Protein AF-A0A1Y2MS00-F1 (afdb_monomer)

Secondary structure (DSSP, 8-state):
--PPP----HHHHHHHHHHS-HHHHHHHHHHHHHHHHHHHHHHHHHHHH-----SSSSHHHHHHHHHHHHHHHHHHHHHHHHHHHHHHHHHHHHHHHHHHHHHHHHHHHHHHT---S-----------------

Mean predicted aligned error: 16.16 Å

Sequence (134 aa):
MSSPAHLPRGSASDGLLLQIDVSNVLQVRDVLVAQLGSMQLALGRAERQLNLGPCGRDPVSLQAAASFRTKIEEIKAVHWAHVAELREATDRLAEAARHYGFTEEQLKGSFSSSPSSTRSEHASPDTPGAGGTP

Nearest PDB structures (foldseek):
  6zvr-assembly1_F  TM=3.195E-01  e=1.310E+00  Nostoc punctiforme
  8akz-assembly1_0  TM=4.969E-01  e=5.187E+00  Synechocystis sp. PCC 6803
  6zvr-assembly1_B  TM=3.025E-01  e=1.595E+00  Nostoc punctiforme
  7o40-assembly1_F  TM=4.608E-01  e=6.742E+00  Synechocystis sp. PCC 6803 substr. Kazusa
  6zw5-assembly1_B  TM=3.159E-01  e=6.742E+00  Nostoc punctiforme

Solvent-accessible surface area (backbone atoms only — not comparable to full-atom values): 8278 Å² total; per-residue (Å²): 140,82,84,80,79,83,73,81,78,63,66,66,58,51,52,53,56,61,67,65,33,59,66,55,50,51,51,53,33,52,53,50,51,54,49,46,54,52,50,53,53,50,50,58,49,46,66,73,67,66,78,76,68,50,91,45,90,49,74,63,32,48,52,48,36,53,55,50,49,54,53,50,52,52,54,49,50,54,55,52,50,51,50,52,53,53,50,52,53,38,52,51,42,54,51,50,42,51,54,52,50,56,50,50,53,53,50,55,54,57,60,70,72,66,83,86,88,80,87,84,84,84,88,84,88,91,84,89,88,88,88,79,87,135

Structure (mmCIF, N/CA/C/O backbone):
data_AF-A0A1Y2MS00-F1
#
_entry.id   AF-A0A1Y2MS00-F1
#
loop_
_atom_site.group_PDB
_atom_site.id
_atom_site.type_symbol
_atom_site.label_atom_id
_atom_site.label_alt_id
_atom_site.label_comp_id
_atom_site.label_asym_id
_atom_site.label_entity_id
_atom_site.label_seq_id
_atom_site.pdbx_PDB_ins_code
_atom_site.Cartn_x
_atom_site.Cartn_y
_atom_site.Cartn_z
_atom_site.occupancy
_atom_site.B_iso_or_equiv
_atom_site.auth_seq_id
_atom_site.auth_comp_id
_atom_site.auth_asym_id
_atom_site.auth_atom_id
_atom_site.pdbx_PDB_model_num
ATOM 1 N N . MET A 1 1 ? 15.369 7.209 62.072 1.00 42.78 1 MET A N 1
ATOM 2 C CA . MET A 1 1 ? 15.504 7.261 60.602 1.00 42.78 1 MET A CA 1
ATOM 3 C C . MET A 1 1 ? 14.576 6.204 60.034 1.00 42.78 1 MET A C 1
ATOM 5 O O . MET A 1 1 ? 14.906 5.032 60.131 1.00 42.78 1 MET A O 1
ATOM 9 N N . SER A 1 2 ? 13.406 6.597 59.531 1.00 38.88 2 SER A N 1
ATOM 10 C CA . SER A 1 2 ? 12.445 5.665 58.928 1.00 38.88 2 SER A CA 1
ATOM 11 C C . SER A 1 2 ? 11.939 6.284 57.630 1.00 38.88 2 SER A C 1
ATOM 13 O O . SER A 1 2 ? 11.140 7.215 57.662 1.00 38.88 2 SER A O 1
ATOM 15 N N . SER A 1 3 ? 12.466 5.812 56.499 1.00 42.06 3 SER A N 1
ATOM 16 C CA . SER A 1 3 ? 11.937 6.133 55.171 1.00 42.06 3 SER A CA 1
ATOM 17 C C . SER A 1 3 ? 10.633 5.363 54.955 1.00 42.06 3 SER A C 1
ATOM 19 O O . SER A 1 3 ? 10.656 4.136 55.069 1.00 42.06 3 SER A O 1
ATOM 21 N N . PRO A 1 4 ? 9.508 6.017 54.625 1.00 47.66 4 PRO A N 1
ATOM 22 C CA . PRO A 1 4 ? 8.331 5.300 54.168 1.00 47.66 4 PRO A CA 1
ATOM 23 C C . PRO A 1 4 ? 8.574 4.763 52.753 1.00 47.66 4 PRO A C 1
ATOM 25 O O . PRO A 1 4 ? 9.002 5.484 51.849 1.00 47.66 4 PRO A O 1
ATOM 28 N N . ALA A 1 5 ? 8.319 3.466 52.594 1.00 44.47 5 ALA A N 1
ATOM 29 C CA . ALA A 1 5 ? 8.342 2.755 51.330 1.00 44.47 5 ALA A CA 1
ATOM 30 C C . ALA A 1 5 ? 7.42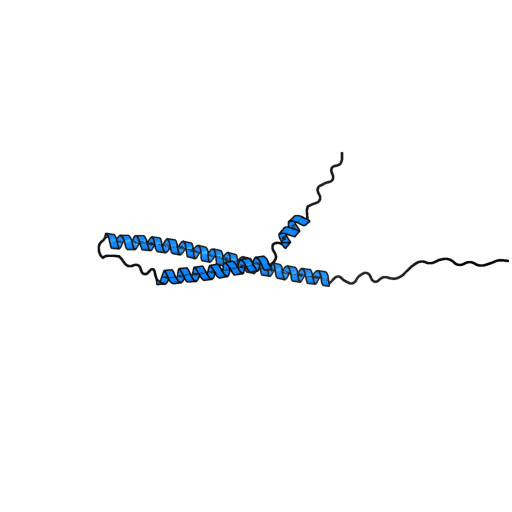5 3.435 50.299 1.00 44.47 5 ALA A C 1
ATOM 32 O O . ALA A 1 5 ? 6.303 3.842 50.599 1.00 44.47 5 ALA A O 1
ATOM 33 N N . HIS A 1 6 ? 7.935 3.559 49.078 1.00 49.28 6 HIS A N 1
ATOM 34 C CA . HIS A 1 6 ? 7.246 4.124 47.927 1.00 49.28 6 HIS A CA 1
ATOM 35 C C . HIS A 1 6 ? 6.026 3.247 47.588 1.00 49.28 6 HIS A C 1
ATOM 37 O O . HIS A 1 6 ? 6.183 2.128 47.103 1.00 49.28 6 HIS A O 1
ATOM 43 N N . LEU A 1 7 ? 4.814 3.728 47.876 1.00 52.38 7 LEU A N 1
ATOM 44 C CA . LEU A 1 7 ? 3.581 3.132 47.356 1.00 52.38 7 LEU A CA 1
ATOM 45 C C . LEU A 1 7 ? 3.607 3.190 45.815 1.00 52.38 7 LEU A C 1
ATOM 47 O O . LEU A 1 7 ? 4.065 4.194 45.256 1.00 52.38 7 LEU A O 1
ATOM 51 N N . PRO A 1 8 ? 3.135 2.147 45.110 1.00 50.78 8 PRO A N 1
ATOM 52 C CA . PRO A 1 8 ? 3.137 2.125 43.654 1.00 50.78 8 PRO A CA 1
ATOM 53 C C . PRO A 1 8 ? 2.258 3.259 43.108 1.00 50.78 8 PRO A C 1
ATOM 55 O O . PRO A 1 8 ? 1.104 3.422 43.504 1.00 50.78 8 PRO A O 1
ATOM 58 N N . ARG A 1 9 ? 2.816 4.064 42.195 1.00 52.16 9 ARG A N 1
ATOM 59 C CA . ARG A 1 9 ? 2.110 5.127 41.463 1.00 52.16 9 ARG A CA 1
ATOM 60 C C . ARG A 1 9 ? 1.079 4.507 40.510 1.00 52.16 9 ARG A C 1
ATOM 62 O O . ARG A 1 9 ? 1.368 4.312 39.336 1.00 52.16 9 ARG A O 1
ATOM 69 N N . GLY A 1 10 ? -0.109 4.199 41.025 1.00 57.72 10 GLY A N 1
ATOM 70 C CA . GLY A 1 10 ? -1.218 3.626 40.254 1.00 57.72 10 GLY A CA 1
ATOM 71 C C . GLY A 1 10 ? -1.906 4.596 39.285 1.00 57.72 10 GLY A C 1
ATOM 72 O O . GLY A 1 10 ? -2.475 4.156 38.303 1.00 57.72 10 GLY A O 1
ATOM 73 N N . SER A 1 11 ? -1.814 5.916 39.467 1.00 59.47 11 SER A N 1
ATOM 74 C CA . SER A 1 11 ? -2.639 6.849 38.675 1.00 59.47 11 SER A CA 1
ATOM 75 C C . SER A 1 11 ? -2.072 7.241 37.306 1.00 59.47 11 SER A C 1
ATOM 77 O O . SER A 1 11 ? -2.832 7.576 36.402 1.00 59.47 11 SER A O 1
ATOM 79 N N . ALA A 1 12 ? -0.747 7.227 37.129 1.00 54.75 12 ALA A N 1
ATOM 80 C CA . ALA A 1 12 ? -0.126 7.635 35.866 1.00 54.75 12 ALA A CA 1
ATOM 81 C C . ALA A 1 12 ? 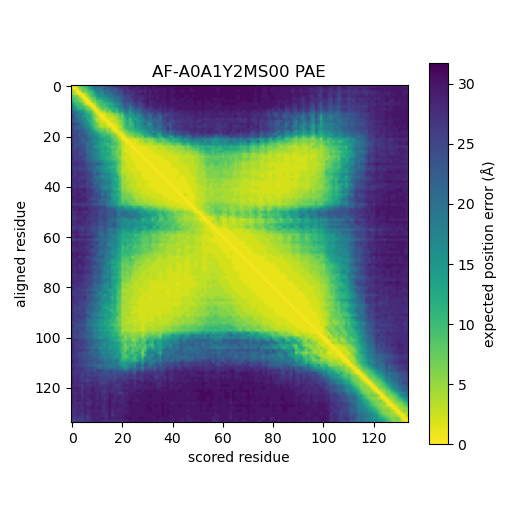-0.248 6.542 34.791 1.00 54.75 12 ALA A C 1
ATOM 83 O O . ALA A 1 12 ? -0.503 6.846 33.628 1.00 54.75 12 ALA A O 1
ATOM 84 N N . SER A 1 13 ? -0.109 5.276 35.196 1.00 53.88 13 SER A N 1
ATOM 85 C CA . SER A 1 13 ? -0.317 4.119 34.323 1.00 53.88 13 SER A CA 1
ATOM 86 C C . SER A 1 13 ? -1.796 3.926 33.985 1.00 53.88 13 SER A C 1
ATOM 88 O O . SER A 1 13 ? -2.101 3.676 32.824 1.00 53.88 13 SER A O 1
ATOM 90 N N . ASP A 1 14 ? -2.709 4.131 34.944 1.00 53.09 14 ASP A N 1
ATOM 91 C CA . ASP A 1 14 ? -4.158 4.120 34.682 1.00 53.09 14 ASP A CA 1
ATOM 92 C C . ASP A 1 14 ? -4.572 5.254 33.733 1.00 53.09 14 ASP A C 1
ATOM 94 O O . ASP A 1 14 ? -5.372 5.037 32.829 1.00 53.09 14 ASP A O 1
ATOM 98 N N . GLY A 1 15 ? -3.978 6.446 33.869 1.00 54.00 15 GLY A N 1
ATOM 99 C CA . GLY A 1 15 ? -4.210 7.569 32.953 1.00 54.00 15 GLY A CA 1
ATOM 100 C C . GLY A 1 15 ? -3.700 7.322 31.526 1.00 54.00 15 GLY A C 1
ATOM 101 O O . GLY A 1 15 ? -4.342 7.749 30.571 1.00 54.00 15 GLY A O 1
ATOM 102 N N . LEU A 1 16 ? -2.585 6.600 31.370 1.00 54.16 16 LEU A N 1
ATOM 103 C CA . LEU A 1 16 ? -2.069 6.155 30.067 1.00 54.16 16 LEU A CA 1
ATOM 104 C C . LEU A 1 16 ? -2.918 5.029 29.458 1.00 54.16 16 LEU A C 1
ATOM 106 O O . LEU A 1 16 ? -3.162 5.037 28.254 1.00 54.16 16 LEU A O 1
ATOM 110 N N . LEU A 1 17 ? -3.400 4.089 30.276 1.00 53.38 17 LEU A N 1
ATOM 111 C CA . LEU A 1 17 ? -4.312 3.021 29.850 1.00 53.38 17 LEU A CA 1
ATOM 112 C C . LEU A 1 17 ? -5.681 3.574 29.420 1.00 53.38 17 LEU A C 1
ATOM 114 O O . LEU A 1 17 ? -6.232 3.095 28.437 1.00 53.38 17 LEU A O 1
ATOM 118 N N . LEU A 1 18 ? -6.180 4.626 30.080 1.00 52.41 18 LEU A N 1
ATOM 119 C CA . LEU A 1 18 ? -7.386 5.375 29.690 1.00 52.41 18 LEU A CA 1
ATOM 120 C C . LEU A 1 18 ? -7.204 6.218 28.414 1.00 52.41 18 LEU A C 1
ATOM 122 O O . LEU A 1 18 ? -8.182 6.514 27.735 1.00 52.41 18 LEU A O 1
ATOM 126 N N . GLN A 1 19 ? -5.975 6.624 28.074 1.00 52.38 19 GLN A N 1
ATOM 127 C CA . GLN A 1 19 ? -5.688 7.354 26.829 1.00 52.38 19 GLN A CA 1
ATOM 128 C C . GLN A 1 19 ? -5.660 6.449 25.589 1.00 52.38 19 GLN A C 1
ATOM 130 O O . GLN A 1 19 ? -5.844 6.936 24.467 1.00 52.38 19 GLN A O 1
ATOM 135 N N . ILE A 1 20 ? -5.486 5.136 25.771 1.00 56.88 20 ILE A N 1
ATOM 136 C CA . ILE A 1 20 ? -5.784 4.138 24.739 1.00 56.88 20 ILE A CA 1
ATOM 137 C C . ILE A 1 20 ? -7.283 3.825 24.825 1.00 56.88 20 ILE A C 1
ATOM 139 O O . ILE A 1 20 ? -7.707 2.734 25.187 1.00 56.88 20 ILE A O 1
ATOM 143 N N . ASP A 1 21 ? -8.095 4.833 24.522 1.00 66.81 21 ASP A N 1
ATOM 144 C CA . ASP A 1 21 ? -9.537 4.674 24.390 1.00 66.81 21 ASP A CA 1
ATOM 145 C C . ASP A 1 21 ? -9.837 3.860 23.119 1.00 66.81 21 ASP A C 1
ATOM 147 O O . ASP A 1 21 ? -9.201 4.055 22.075 1.00 66.81 21 ASP A O 1
ATOM 151 N N . VAL A 1 22 ? -10.807 2.944 23.185 1.00 66.94 22 VAL A N 1
ATOM 152 C CA . VAL A 1 22 ? -11.222 2.111 22.042 1.00 66.94 22 VAL A CA 1
ATOM 153 C C . VAL A 1 22 ? -11.548 2.972 20.816 1.00 66.94 22 VAL A C 1
ATOM 155 O O . VAL A 1 22 ? -11.225 2.590 19.691 1.00 66.94 22 VAL A O 1
ATOM 158 N N . SER A 1 23 ? -12.108 4.168 21.018 1.00 66.56 23 SER A N 1
ATOM 159 C CA . SER A 1 23 ? -12.372 5.140 19.954 1.00 66.56 23 SER A CA 1
ATOM 160 C C . SER A 1 23 ? -11.090 5.601 19.259 1.00 66.56 23 SER A C 1
ATOM 162 O O . SER A 1 23 ? -11.062 5.685 18.034 1.00 66.56 23 SER A O 1
ATOM 164 N N . ASN A 1 24 ? -10.001 5.831 20.000 1.00 77.94 24 ASN A N 1
ATOM 165 C CA . ASN A 1 24 ? -8.705 6.207 19.426 1.00 77.94 24 ASN A CA 1
ATOM 166 C C . ASN A 1 24 ? -8.122 5.060 18.580 1.00 77.94 24 ASN A C 1
ATOM 168 O O . ASN A 1 24 ? -7.703 5.264 17.442 1.00 77.94 24 ASN A O 1
ATOM 172 N N . VAL A 1 25 ? -8.186 3.823 19.084 1.00 79.44 25 VAL A N 1
ATOM 173 C CA . VAL A 1 25 ? -7.747 2.620 18.348 1.00 79.44 25 VAL A CA 1
ATOM 174 C C . VAL A 1 25 ? -8.547 2.435 17.054 1.00 79.44 25 VAL A C 1
ATOM 176 O O . VAL A 1 25 ? -7.973 2.142 16.002 1.00 79.44 25 VAL A O 1
ATOM 179 N N . LEU A 1 26 ? -9.865 2.645 17.104 1.00 82.06 26 LEU A N 1
ATOM 180 C CA . LEU A 1 26 ? -10.734 2.560 15.931 1.00 82.06 26 LEU A CA 1
ATOM 181 C C . LEU A 1 26 ? -10.489 3.699 14.934 1.00 82.06 26 LEU A C 1
ATOM 183 O O . LEU A 1 26 ? -10.458 3.436 13.735 1.00 82.06 26 LEU A O 1
ATOM 187 N N . GLN A 1 27 ? -10.235 4.924 15.401 1.00 81.50 27 GLN A N 1
ATOM 188 C CA . GLN A 1 27 ? -9.875 6.050 14.533 1.00 81.50 27 GLN A CA 1
ATOM 189 C C . GLN A 1 27 ? -8.548 5.804 13.809 1.00 81.50 27 GLN A C 1
ATOM 191 O O . GLN A 1 27 ? -8.465 5.995 12.595 1.00 81.50 27 GLN A O 1
ATOM 196 N N . VAL A 1 28 ? -7.520 5.322 14.517 1.00 84.56 28 VAL A N 1
ATOM 197 C CA . VAL A 1 28 ? -6.237 4.946 13.899 1.00 84.56 28 VAL A CA 1
ATOM 198 C C . VAL A 1 28 ? -6.445 3.837 12.867 1.00 84.56 28 VAL A C 1
ATOM 200 O O . VAL A 1 28 ? -5.929 3.930 11.753 1.00 84.56 28 VAL A O 1
ATOM 203 N N . ARG A 1 29 ? -7.250 2.817 13.192 1.00 87.94 29 ARG A N 1
ATOM 204 C CA . ARG A 1 29 ? -7.616 1.749 12.253 1.00 87.94 29 ARG A CA 1
ATOM 205 C C . ARG A 1 29 ? -8.265 2.314 10.987 1.00 87.94 29 ARG A C 1
ATOM 207 O O . ARG A 1 29 ? -7.872 1.927 9.891 1.00 87.94 29 ARG A O 1
ATOM 214 N N . ASP A 1 30 ? -9.230 3.219 11.118 1.00 86.50 30 ASP A N 1
ATOM 215 C CA . ASP A 1 30 ? -9.952 3.780 9.971 1.00 86.50 30 ASP A CA 1
ATOM 216 C C . ASP A 1 30 ? -9.023 4.587 9.048 1.00 86.50 30 ASP A C 1
ATOM 218 O O . ASP A 1 30 ? -9.108 4.464 7.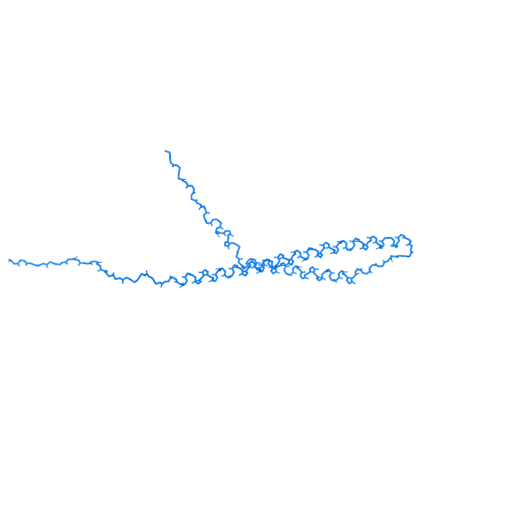822 1.00 86.50 30 ASP A O 1
ATOM 222 N N . VAL A 1 31 ? -8.073 5.339 9.616 1.00 90.12 31 VAL A N 1
ATOM 223 C CA . VAL A 1 31 ? -7.029 6.035 8.843 1.00 90.12 31 VAL A CA 1
ATOM 224 C C . VAL A 1 31 ? -6.159 5.040 8.069 1.00 90.12 31 VAL A C 1
ATOM 226 O O . VAL A 1 31 ? -5.929 5.224 6.870 1.00 90.12 31 VAL A O 1
ATOM 229 N N . LEU A 1 32 ? -5.717 3.957 8.715 1.00 88.31 32 LEU A N 1
ATOM 230 C CA . LEU A 1 32 ? -4.902 2.925 8.067 1.00 88.31 32 LEU A CA 1
ATOM 231 C C . LEU A 1 32 ? -5.669 2.192 6.958 1.00 88.31 32 LEU A C 1
ATOM 233 O O . LEU A 1 32 ? -5.103 1.937 5.896 1.00 88.31 32 LEU A O 1
ATOM 237 N N . VAL A 1 33 ? -6.966 1.922 7.145 1.00 90.69 33 VAL A N 1
ATOM 238 C CA . VAL A 1 33 ? -7.836 1.341 6.105 1.00 90.69 33 VAL A CA 1
ATOM 239 C C . VAL A 1 33 ? -7.934 2.263 4.890 1.00 90.69 33 VAL A C 1
ATOM 241 O O . VAL A 1 33 ? -7.804 1.803 3.752 1.00 90.69 33 VAL A O 1
ATOM 244 N N . ALA A 1 34 ? -8.143 3.564 5.107 1.00 90.88 34 ALA A N 1
ATOM 245 C CA . ALA A 1 34 ? -8.226 4.535 4.018 1.00 90.88 34 ALA A CA 1
ATOM 246 C C . ALA A 1 34 ? -6.906 4.622 3.230 1.00 90.88 34 ALA A C 1
ATO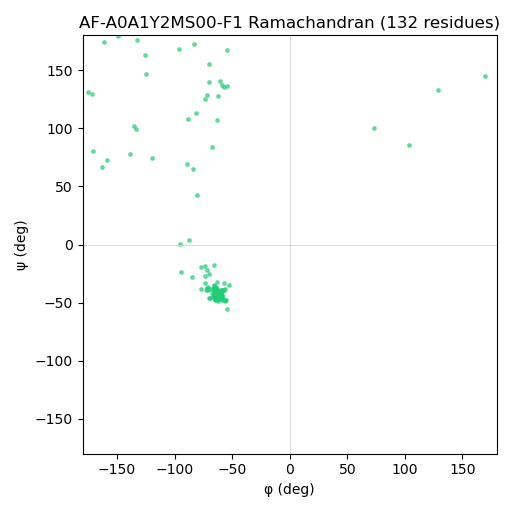M 248 O O . ALA A 1 34 ? -6.904 4.663 1.991 1.00 90.88 34 ALA A O 1
ATOM 249 N N . GLN A 1 35 ? -5.774 4.588 3.937 1.00 91.44 35 GLN A N 1
ATOM 250 C CA . GLN A 1 35 ? -4.450 4.551 3.324 1.00 91.44 35 GLN A CA 1
ATOM 251 C C . GLN A 1 35 ? -4.226 3.252 2.537 1.00 91.44 35 GLN A C 1
ATOM 253 O O . GLN A 1 35 ? -3.775 3.310 1.392 1.00 91.44 35 GLN A O 1
ATOM 258 N N . LEU A 1 36 ? -4.602 2.098 3.097 1.00 93.00 36 LEU A N 1
ATOM 259 C CA . LEU A 1 36 ? -4.513 0.79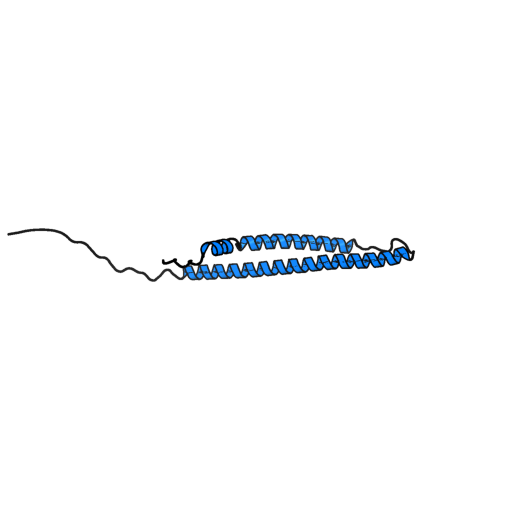4 2.436 1.00 93.00 36 LEU A CA 1
ATOM 260 C C . LEU A 1 36 ? -5.277 0.795 1.107 1.00 93.00 36 LEU A C 1
ATOM 262 O O . LEU A 1 36 ? -4.728 0.410 0.073 1.00 93.00 36 LEU A O 1
ATOM 266 N N . GLY A 1 37 ? -6.522 1.282 1.118 1.00 92.31 37 GLY A N 1
ATOM 267 C CA . GLY A 1 37 ? -7.342 1.395 -0.087 1.00 92.31 37 GLY A CA 1
ATOM 268 C C . GLY A 1 37 ? -6.698 2.300 -1.140 1.00 92.31 37 GLY A C 1
ATOM 269 O O . GLY A 1 37 ? -6.638 1.948 -2.319 1.00 92.31 37 GLY A O 1
ATOM 270 N N . SER A 1 38 ? -6.135 3.431 -0.711 1.00 93.56 38 SER A N 1
ATOM 271 C CA . SER A 1 38 ? -5.433 4.362 -1.602 1.00 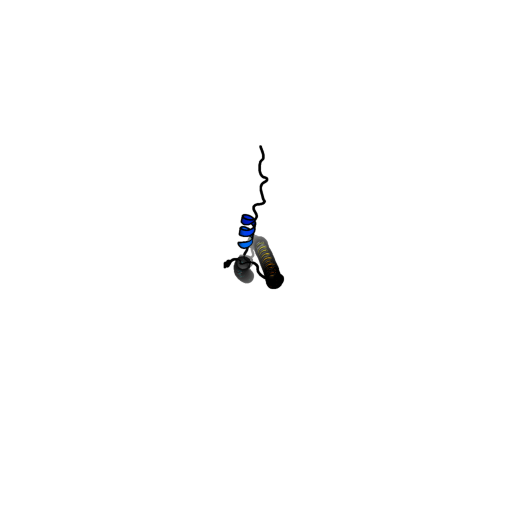93.56 38 SER A CA 1
ATOM 272 C C . SER A 1 38 ? -4.189 3.728 -2.238 1.00 93.56 38 SER A C 1
ATOM 274 O O . SER A 1 38 ? -3.981 3.852 -3.447 1.00 93.56 38 SER A O 1
ATOM 276 N N . MET A 1 39 ? -3.392 2.991 -1.458 1.00 93.06 39 MET A N 1
ATOM 277 C CA . MET A 1 39 ? -2.204 2.284 -1.948 1.00 93.06 39 MET A CA 1
ATOM 278 C C . MET A 1 39 ? -2.560 1.169 -2.933 1.00 93.06 39 MET A C 1
ATOM 280 O O . MET A 1 39 ? -1.944 1.068 -3.993 1.00 93.06 39 MET A O 1
ATOM 284 N N . GLN A 1 40 ? -3.581 0.366 -2.630 1.00 94.44 40 GLN A N 1
ATOM 285 C CA . GLN A 1 40 ? -4.041 -0.707 -3.514 1.00 94.44 40 GLN A CA 1
ATOM 286 C C . GLN A 1 40 ? -4.543 -0.166 -4.857 1.00 94.44 40 GLN A C 1
ATOM 288 O O . GLN A 1 40 ? -4.219 -0.715 -5.910 1.00 94.44 40 GLN A O 1
ATOM 293 N N . LEU A 1 41 ? -5.287 0.945 -4.845 1.00 94.88 41 LEU A N 1
ATOM 294 C CA . LEU A 1 41 ? -5.736 1.606 -6.072 1.00 94.88 41 LEU A CA 1
ATOM 295 C C . LEU A 1 41 ? -4.562 2.148 -6.896 1.00 94.88 41 LEU A C 1
ATOM 297 O O . LEU A 1 41 ? -4.559 2.001 -8.122 1.00 94.88 41 LEU A O 1
ATOM 301 N N . ALA A 1 42 ? -3.568 2.754 -6.240 1.00 93.25 42 ALA A N 1
ATOM 302 C CA . ALA A 1 42 ? -2.371 3.267 -6.899 1.00 93.25 42 ALA A CA 1
ATOM 303 C C . ALA A 1 42 ? -1.545 2.138 -7.536 1.00 93.25 42 ALA A C 1
ATOM 305 O O . ALA A 1 42 ? -1.197 2.237 -8.714 1.00 93.25 42 ALA A O 1
ATOM 306 N N . LEU A 1 43 ? -1.308 1.042 -6.809 1.00 93.12 43 LEU A N 1
ATOM 307 C CA . LEU A 1 43 ? -0.598 -0.134 -7.320 1.00 93.12 43 LEU A CA 1
ATOM 308 C C . LEU A 1 43 ? -1.354 -0.796 -8.470 1.00 93.12 43 LEU A C 1
ATOM 310 O O . LEU A 1 43 ? -0.774 -1.023 -9.529 1.00 93.12 43 LEU A O 1
ATOM 314 N N . GLY A 1 44 ? -2.665 -1.001 -8.327 1.00 91.56 44 GLY A N 1
ATOM 315 C CA . GLY A 1 44 ? -3.484 -1.564 -9.400 1.00 91.56 44 GLY A CA 1
ATOM 316 C C . GLY A 1 44 ? -3.523 -0.674 -10.649 1.00 91.56 44 GLY A C 1
ATOM 317 O O . GLY A 1 44 ? -3.596 -1.174 -11.772 1.00 91.56 44 GLY A O 1
ATOM 318 N N . ARG A 1 45 ? -3.457 0.658 -10.498 1.00 91.56 45 ARG A N 1
ATOM 319 C CA . ARG A 1 45 ? -3.307 1.578 -11.637 1.00 91.56 45 ARG A CA 1
ATOM 320 C C . ARG A 1 45 ? -1.923 1.450 -12.272 1.00 91.56 45 ARG A C 1
ATOM 322 O O . ARG A 1 45 ? -1.851 1.368 -13.497 1.00 91.56 45 ARG A O 1
ATOM 329 N N . ALA A 1 46 ? -0.864 1.414 -11.466 1.00 88.44 46 ALA A N 1
ATOM 330 C CA . ALA A 1 46 ? 0.503 1.259 -11.946 1.00 88.44 46 ALA A CA 1
ATOM 331 C C . ALA A 1 46 ? 0.670 -0.049 -12.734 1.00 88.44 46 ALA A C 1
ATOM 333 O O . ALA A 1 46 ? 1.208 -0.024 -13.834 1.00 88.44 46 ALA A O 1
ATOM 334 N N . GLU A 1 47 ? 0.118 -1.164 -12.252 1.00 88.31 47 GLU A N 1
ATOM 335 C CA . GLU A 1 47 ? 0.148 -2.460 -12.946 1.00 88.31 47 GLU A CA 1
ATOM 336 C C . GLU A 1 47 ? -0.468 -2.408 -14.347 1.00 88.31 47 GLU A C 1
ATOM 338 O O . GLU A 1 47 ? 0.077 -2.986 -15.284 1.00 88.31 47 GLU A O 1
ATOM 343 N N . ARG A 1 48 ? -1.566 -1.664 -14.521 1.00 86.88 48 ARG A N 1
ATOM 344 C CA . ARG A 1 48 ? -2.199 -1.486 -15.838 1.00 86.88 48 ARG A CA 1
ATOM 345 C C . ARG A 1 48 ? -1.410 -0.566 -16.770 1.00 86.88 48 ARG A C 1
ATOM 347 O O . ARG A 1 48 ? -1.550 -0.677 -17.984 1.00 86.88 48 ARG A O 1
ATOM 354 N N . GLN A 1 49 ? -0.628 0.362 -16.222 1.00 85.38 49 GLN A N 1
ATOM 355 C CA . GLN A 1 49 ? 0.115 1.369 -16.988 1.00 85.38 49 GLN A CA 1
ATOM 356 C C . GLN A 1 49 ? 1.558 0.945 -17.302 1.00 85.38 49 GLN A C 1
ATOM 358 O O . GLN A 1 49 ? 2.130 1.413 -18.283 1.00 85.38 49 GLN A O 1
ATOM 363 N N . LEU A 1 50 ? 2.141 0.038 -16.515 1.00 82.12 50 LEU A N 1
ATOM 364 C CA . LEU A 1 50 ? 3.529 -0.425 -16.625 1.00 82.12 50 LEU A CA 1
ATOM 365 C C . LEU A 1 50 ? 3.734 -1.495 -17.712 1.00 82.12 50 LEU A C 1
ATOM 367 O O . LEU A 1 50 ? 4.479 -2.454 -17.522 1.00 82.12 50 LEU A O 1
ATOM 371 N N . ASN A 1 51 ? 3.119 -1.329 -18.884 1.00 71.75 51 ASN A N 1
ATOM 372 C CA . ASN A 1 51 ? 3.402 -2.189 -20.033 1.00 71.75 51 ASN A CA 1
ATOM 373 C C . ASN A 1 51 ? 4.555 -1.605 -20.865 1.00 71.75 51 ASN A C 1
ATOM 375 O O . ASN A 1 51 ? 4.362 -1.072 -21.957 1.00 71.75 51 ASN A O 1
ATOM 379 N N . LEU A 1 52 ? 5.763 -1.646 -20.297 1.00 74.38 52 LEU A N 1
ATOM 380 C CA . LEU A 1 52 ? 6.971 -1.126 -20.935 1.00 74.38 52 LEU A CA 1
ATOM 381 C C . LEU A 1 52 ? 7.615 -2.215 -21.803 1.00 74.38 52 LEU A C 1
ATOM 383 O O . LEU A 1 52 ? 8.172 -3.204 -21.312 1.00 74.38 52 LEU A O 1
ATOM 387 N N . GLY A 1 53 ? 7.506 -2.025 -23.116 1.00 83.38 53 GLY A N 1
ATOM 388 C CA . GLY A 1 53 ? 8.280 -2.762 -24.108 1.00 83.38 53 GLY A CA 1
ATOM 389 C C . GLY A 1 53 ? 9.674 -2.155 -24.314 1.00 83.38 53 GLY A C 1
ATOM 390 O O . GLY A 1 53 ? 9.968 -1.078 -23.795 1.00 83.38 53 GLY A O 1
ATOM 391 N N . PRO A 1 54 ? 10.543 -2.824 -25.087 1.00 86.25 54 PRO A N 1
ATOM 392 C CA . PRO A 1 54 ? 11.814 -2.246 -25.506 1.00 86.25 54 PRO A CA 1
ATOM 393 C C . PRO A 1 54 ? 11.611 -0.946 -26.293 1.00 86.25 54 PRO A C 1
ATOM 395 O O . PRO A 1 54 ? 10.763 -0.892 -27.183 1.00 86.25 54 PRO A O 1
ATOM 398 N N . CYS A 1 55 ? 12.429 0.074 -26.016 1.00 87.38 55 CYS A N 1
ATOM 399 C CA . CYS A 1 55 ? 12.417 1.345 -26.759 1.00 87.38 55 CYS A CA 1
ATOM 400 C C . CYS A 1 55 ? 12.862 1.188 -28.226 1.00 87.38 55 CYS A C 1
ATOM 402 O O . CYS A 1 55 ? 12.599 2.054 -29.056 1.00 87.38 55 CYS A O 1
ATOM 404 N N . GLY A 1 56 ? 13.533 0.080 -28.542 1.00 89.44 56 GLY A N 1
ATOM 405 C CA . GLY A 1 56 ? 14.073 -0.250 -29.851 1.00 89.44 56 GLY A CA 1
ATOM 406 C C . GLY A 1 56 ? 14.371 -1.744 -29.964 1.00 89.44 56 GLY A C 1
ATOM 407 O O . GLY A 1 56 ? 14.235 -2.501 -29.002 1.00 89.44 56 GLY A O 1
ATOM 408 N N . ARG A 1 57 ? 14.764 -2.181 -31.163 1.00 92.94 57 ARG A N 1
ATOM 409 C CA . ARG A 1 57 ? 15.147 -3.580 -31.439 1.00 92.94 57 ARG A CA 1
ATOM 410 C C . ARG A 1 57 ? 16.652 -3.824 -31.343 1.00 92.94 57 ARG A C 1
ATOM 412 O O . ARG A 1 57 ? 17.098 -4.939 -31.599 1.00 92.94 57 ARG A O 1
ATOM 419 N N . ASP A 1 58 ? 17.430 -2.797 -31.025 1.00 94.75 58 ASP A N 1
ATOM 420 C CA . ASP A 1 58 ? 18.862 -2.948 -30.824 1.00 94.75 58 ASP A CA 1
ATOM 421 C C . ASP A 1 58 ? 19.153 -3.728 -29.522 1.00 94.75 58 ASP A C 1
ATOM 423 O O . ASP A 1 58 ? 18.331 -3.735 -28.596 1.00 94.75 58 ASP A O 1
ATOM 427 N N . PRO A 1 59 ? 20.317 -4.393 -29.425 1.00 92.69 59 PRO A N 1
ATOM 428 C CA . PRO A 1 59 ? 20.661 -5.200 -28.258 1.00 92.69 59 PRO A CA 1
ATOM 429 C C . PRO A 1 59 ? 20.636 -4.430 -26.930 1.00 92.69 59 PRO A C 1
ATOM 431 O O . PRO A 1 59 ? 20.270 -5.006 -25.904 1.00 92.69 59 PRO A O 1
ATOM 434 N N . VAL A 1 60 ? 20.983 -3.136 -26.941 1.00 93.88 60 VAL A N 1
ATOM 435 C CA . VAL A 1 60 ? 21.010 -2.302 -25.732 1.00 93.88 60 VAL A CA 1
ATOM 436 C C . VAL A 1 60 ? 19.587 -2.040 -25.249 1.00 93.88 60 VAL A C 1
ATOM 438 O O . VAL A 1 60 ? 19.303 -2.245 -24.071 1.00 93.88 60 VAL A O 1
ATOM 441 N N . SER A 1 61 ? 18.665 -1.679 -26.145 1.00 91.94 61 SER A N 1
ATOM 442 C CA . SER A 1 61 ? 17.247 -1.490 -25.811 1.00 91.94 61 SER A CA 1
ATOM 443 C C . SER A 1 61 ? 16.597 -2.751 -25.235 1.00 91.94 61 SER A C 1
ATOM 445 O O . SER A 1 61 ? 15.802 -2.661 -24.298 1.00 91.94 61 SER A O 1
ATOM 447 N N . LEU A 1 62 ? 16.940 -3.934 -25.760 1.00 91.62 62 LEU A N 1
ATOM 448 C CA . LEU A 1 62 ? 16.425 -5.211 -25.253 1.00 91.62 62 LEU A CA 1
ATOM 449 C C . LEU A 1 62 ? 16.950 -5.526 -23.845 1.00 91.62 62 LEU A C 1
ATOM 451 O O . LEU A 1 62 ? 16.170 -5.900 -22.967 1.00 91.62 62 LEU A O 1
ATOM 455 N N . GLN A 1 63 ? 18.253 -5.345 -23.611 1.00 90.94 63 GLN A N 1
ATOM 456 C CA . GLN A 1 63 ? 18.848 -5.540 -22.286 1.00 90.94 63 GLN A CA 1
ATOM 457 C C . GLN A 1 63 ? 18.328 -4.520 -21.269 1.00 90.94 63 GLN A C 1
ATOM 459 O O . GLN A 1 63 ? 17.990 -4.890 -20.145 1.00 90.94 63 GLN A O 1
ATOM 464 N N . ALA A 1 64 ? 18.199 -3.253 -21.666 1.00 89.75 64 ALA A N 1
ATOM 465 C CA . ALA A 1 64 ? 17.655 -2.204 -20.813 1.00 89.75 64 ALA A CA 1
ATOM 466 C C . ALA A 1 64 ? 16.218 -2.523 -20.380 1.00 89.75 64 ALA A C 1
ATOM 468 O O . ALA A 1 64 ? 15.899 -2.416 -19.197 1.00 89.75 64 ALA A O 1
ATOM 469 N N . ALA A 1 65 ? 15.367 -2.988 -21.302 1.00 91.06 65 ALA A N 1
ATOM 470 C CA . ALA A 1 65 ? 14.002 -3.400 -20.980 1.00 91.06 65 ALA A CA 1
ATOM 471 C C . ALA A 1 65 ? 13.955 -4.531 -19.938 1.00 91.06 65 ALA A C 1
ATOM 473 O O . ALA A 1 65 ? 13.112 -4.500 -19.041 1.00 91.06 65 ALA A O 1
ATOM 474 N N . ALA A 1 66 ? 14.868 -5.504 -20.022 1.00 89.62 66 ALA A N 1
ATOM 475 C CA . ALA A 1 66 ? 14.977 -6.568 -19.025 1.00 89.62 66 ALA A CA 1
ATOM 476 C C . ALA A 1 66 ? 15.379 -6.016 -17.646 1.00 89.62 66 ALA A C 1
ATOM 478 O O . ALA A 1 66 ? 14.711 -6.309 -16.655 1.00 89.62 66 ALA A O 1
ATOM 479 N N . SER A 1 67 ? 16.402 -5.158 -17.585 1.00 91.69 67 SER A N 1
ATOM 480 C CA . SER A 1 67 ? 16.859 -4.536 -16.334 1.00 91.69 67 SER A CA 1
ATOM 481 C C . SER A 1 67 ? 15.786 -3.656 -15.687 1.00 91.69 67 SER A C 1
ATOM 483 O O . SER A 1 67 ? 15.560 -3.738 -14.478 1.00 91.69 67 SER A O 1
ATOM 485 N N . PHE A 1 68 ? 15.076 -2.845 -16.480 1.00 90.75 68 PHE A N 1
ATOM 486 C CA . PHE A 1 68 ? 13.970 -2.032 -15.973 1.00 90.75 68 PHE A CA 1
ATOM 487 C C . PHE A 1 68 ? 12.819 -2.891 -15.469 1.00 90.75 68 PHE A C 1
ATOM 489 O O . PHE A 1 68 ? 12.268 -2.585 -14.415 1.00 90.75 68 PHE A O 1
ATOM 496 N N . ARG A 1 69 ? 12.483 -3.984 -16.164 1.00 90.69 69 ARG A N 1
ATOM 497 C CA . ARG A 1 69 ? 11.450 -4.917 -15.705 1.00 90.69 69 ARG A CA 1
ATOM 498 C C . ARG A 1 69 ? 11.796 -5.502 -14.341 1.00 90.69 69 ARG A C 1
ATOM 500 O O . ARG A 1 69 ? 10.952 -5.456 -13.454 1.00 90.69 69 ARG A O 1
ATOM 507 N N . THR A 1 70 ? 13.029 -5.967 -14.147 1.00 92.50 70 THR A N 1
ATOM 508 C CA . THR A 1 70 ? 13.489 -6.446 -12.836 1.00 92.50 70 THR A CA 1
ATOM 509 C C . THR A 1 70 ? 13.302 -5.373 -11.769 1.00 92.50 70 THR A C 1
ATOM 511 O O . THR A 1 70 ? 12.704 -5.639 -10.729 1.00 92.50 70 THR A O 1
ATOM 514 N N . LYS A 1 71 ? 13.724 -4.132 -12.048 1.00 92.88 71 LYS A N 1
ATOM 515 C CA . LYS A 1 71 ? 13.607 -3.056 -11.061 1.00 92.88 71 LYS A CA 1
ATOM 516 C C . LYS A 1 71 ? 12.158 -2.684 -10.743 1.00 92.88 71 LYS A C 1
ATOM 518 O O . LYS A 1 71 ? 11.837 -2.392 -9.594 1.00 92.88 71 LYS A O 1
ATOM 523 N N . ILE A 1 72 ? 11.287 -2.699 -11.748 1.00 91.75 72 ILE A N 1
ATOM 524 C CA . ILE A 1 72 ? 9.851 -2.463 -11.582 1.00 91.75 72 ILE A CA 1
ATOM 525 C C . ILE A 1 72 ? 9.244 -3.528 -10.670 1.00 91.75 72 ILE A C 1
ATOM 527 O O . ILE A 1 72 ? 8.524 -3.179 -9.737 1.00 91.75 72 ILE A O 1
ATOM 531 N N . GLU A 1 73 ? 9.554 -4.805 -10.898 1.00 91.62 73 GLU A N 1
ATOM 532 C CA . GLU A 1 73 ? 9.034 -5.891 -10.064 1.00 91.62 73 GLU A CA 1
ATOM 533 C C . GLU A 1 73 ? 9.564 -5.826 -8.625 1.00 91.62 73 GLU A C 1
ATOM 535 O O . GLU A 1 73 ? 8.785 -6.008 -7.693 1.00 91.62 73 GLU A O 1
ATOM 540 N N . GLU A 1 74 ? 10.833 -5.465 -8.412 1.00 94.69 74 GLU A N 1
ATOM 541 C CA . GLU A 1 74 ? 11.366 -5.209 -7.064 1.00 94.69 74 GLU A CA 1
ATOM 542 C C . GLU A 1 74 ? 10.595 -4.095 -6.344 1.00 94.69 74 GLU A C 1
ATOM 544 O O . GLU A 1 74 ? 10.192 -4.251 -5.191 1.00 94.69 74 GLU A O 1
ATOM 549 N N . ILE A 1 75 ? 10.369 -2.965 -7.021 1.00 93.38 75 ILE A N 1
ATOM 550 C CA . ILE A 1 75 ? 9.639 -1.831 -6.443 1.00 93.38 75 ILE A CA 1
ATOM 551 C C . ILE A 1 75 ? 8.206 -2.250 -6.109 1.00 93.38 75 ILE A C 1
ATOM 553 O O . ILE A 1 75 ? 7.729 -1.964 -5.009 1.00 93.38 75 ILE A O 1
ATOM 557 N N . LYS A 1 76 ? 7.526 -2.957 -7.017 1.00 93.00 76 LYS A N 1
ATOM 558 C CA . LYS A 1 76 ? 6.178 -3.484 -6.771 1.00 93.00 76 LYS A CA 1
ATOM 559 C C . LYS A 1 76 ? 6.156 -4.422 -5.568 1.00 93.00 76 LYS A C 1
ATOM 561 O O . LYS A 1 76 ? 5.275 -4.282 -4.725 1.00 93.00 76 LYS A O 1
ATOM 566 N N . ALA A 1 77 ? 7.122 -5.334 -5.466 1.00 93.44 77 ALA A N 1
ATOM 567 C CA . ALA A 1 77 ? 7.206 -6.289 -4.368 1.00 93.44 77 ALA A CA 1
ATOM 568 C C . ALA A 1 77 ? 7.302 -5.586 -3.007 1.00 93.44 77 ALA A C 1
ATOM 570 O O . ALA A 1 77 ? 6.561 -5.935 -2.092 1.00 93.44 77 ALA A O 1
ATOM 571 N N . VAL A 1 78 ? 8.137 -4.546 -2.891 1.00 96.06 78 VAL A N 1
ATOM 572 C CA . VAL A 1 78 ? 8.262 -3.752 -1.654 1.00 96.06 78 VAL A CA 1
ATOM 573 C C . VAL A 1 78 ? 6.934 -3.098 -1.267 1.00 96.06 78 VAL A C 1
ATOM 575 O O . VAL A 1 78 ? 6.524 -3.159 -0.110 1.00 96.06 78 VAL A O 1
ATOM 578 N N . HIS A 1 79 ? 6.226 -2.500 -2.226 1.00 94.44 79 HIS A N 1
ATOM 579 C CA . HIS A 1 79 ? 4.962 -1.827 -1.927 1.00 94.44 79 HIS A CA 1
ATOM 580 C C . HIS A 1 79 ? 3.846 -2.817 -1.580 1.00 94.44 79 HIS A C 1
ATOM 582 O O . HIS A 1 79 ? 3.045 -2.545 -0.688 1.00 94.44 79 HIS A O 1
ATOM 588 N N . TRP A 1 80 ? 3.805 -3.976 -2.241 1.00 94.69 80 TRP A N 1
ATOM 589 C CA . TRP A 1 80 ? 2.864 -5.040 -1.902 1.00 94.69 80 TRP A CA 1
ATOM 590 C C . TRP A 1 80 ? 3.145 -5.651 -0.526 1.00 94.69 80 TRP A C 1
ATOM 592 O O . TRP A 1 80 ? 2.198 -5.912 0.216 1.00 94.69 80 TRP A O 1
ATOM 602 N N . ALA A 1 81 ? 4.416 -5.812 -0.148 1.00 95.12 81 ALA A N 1
ATOM 603 C CA . ALA A 1 81 ? 4.791 -6.225 1.202 1.00 95.12 81 ALA A CA 1
ATOM 604 C C . ALA A 1 81 ? 4.301 -5.211 2.245 1.00 95.12 81 ALA A C 1
ATOM 606 O O . ALA A 1 81 ? 3.658 -5.594 3.219 1.00 95.12 81 ALA A O 1
ATOM 607 N N . HIS A 1 82 ? 4.484 -3.913 1.989 1.00 93.19 82 HIS A N 1
ATOM 608 C CA . HIS A 1 82 ? 3.996 -2.878 2.896 1.00 93.19 82 HIS A CA 1
ATOM 609 C C . HIS A 1 82 ? 2.459 -2.862 3.015 1.00 93.19 82 HIS A C 1
ATOM 611 O O . HIS A 1 82 ? 1.913 -2.701 4.105 1.00 93.19 82 HIS A O 1
ATOM 617 N N . VAL A 1 83 ? 1.731 -3.103 1.917 1.00 94.56 83 VAL A N 1
ATOM 618 C CA . VAL A 1 83 ? 0.267 -3.287 1.959 1.00 94.56 83 VAL A CA 1
ATOM 619 C C . VAL A 1 83 ? -0.119 -4.476 2.847 1.00 94.56 83 VAL A C 1
ATOM 621 O O . VAL A 1 83 ? -1.092 -4.382 3.596 1.00 94.56 83 VAL A O 1
ATOM 624 N N . ALA A 1 84 ? 0.622 -5.584 2.793 1.00 94.06 84 ALA A N 1
ATOM 625 C CA . ALA A 1 84 ? 0.361 -6.740 3.648 1.00 94.06 84 ALA A CA 1
ATOM 626 C C . ALA A 1 84 ? 0.580 -6.415 5.137 1.00 94.06 84 ALA A C 1
ATOM 628 O O . ALA A 1 84 ? -0.283 -6.733 5.955 1.00 94.06 84 ALA A O 1
ATOM 629 N N . GLU A 1 85 ? 1.666 -5.715 5.476 1.00 92.94 85 GLU A N 1
ATOM 630 C CA . GLU A 1 85 ? 1.954 -5.265 6.847 1.00 92.94 85 GLU A CA 1
ATOM 631 C C . GLU A 1 85 ? 0.860 -4.339 7.395 1.00 92.94 85 GLU A C 1
ATOM 633 O O . GLU A 1 85 ? 0.390 -4.517 8.519 1.00 92.94 85 GLU A O 1
ATOM 638 N N . LEU A 1 86 ? 0.412 -3.363 6.595 1.00 91.88 86 LEU A N 1
ATOM 639 C CA . LEU A 1 86 ? -0.647 -2.437 7.000 1.00 91.88 86 LEU A CA 1
ATOM 640 C C . LEU A 1 86 ? -1.980 -3.153 7.221 1.00 91.88 86 LEU A C 1
ATOM 642 O O . LEU A 1 86 ? -2.704 -2.831 8.167 1.00 91.88 86 LEU A O 1
ATOM 646 N N . ARG A 1 87 ? -2.307 -4.135 6.375 1.00 93.00 87 ARG A N 1
ATOM 647 C CA . ARG A 1 87 ? -3.498 -4.970 6.557 1.00 93.00 87 ARG A CA 1
ATOM 648 C C . ARG A 1 87 ? -3.413 -5.751 7.865 1.00 93.00 87 ARG A C 1
ATOM 650 O O . ARG A 1 87 ? -4.349 -5.690 8.653 1.00 93.00 87 ARG A O 1
ATOM 657 N N . GLU A 1 88 ? -2.288 -6.409 8.123 1.00 93.31 88 GLU A N 1
ATOM 658 C CA . GLU A 1 88 ? -2.090 -7.161 9.361 1.00 93.31 88 GLU A CA 1
ATOM 659 C C . GLU A 1 88 ? -2.199 -6.258 10.599 1.00 93.31 88 GLU A C 1
ATOM 661 O O . GLU A 1 88 ? -2.894 -6.595 11.558 1.00 93.31 88 GLU A O 1
ATOM 666 N N . ALA A 1 89 ? -1.573 -5.079 10.576 1.00 86.25 89 ALA A N 1
ATOM 667 C CA . ALA A 1 89 ? -1.679 -4.110 11.664 1.00 86.25 89 ALA A CA 1
ATOM 668 C C . ALA A 1 89 ? -3.134 -3.670 11.900 1.00 86.25 89 ALA A C 1
ATOM 670 O O . ALA A 1 89 ? -3.592 -3.611 13.040 1.00 86.25 89 ALA A O 1
ATOM 671 N N . THR A 1 90 ? -3.878 -3.413 10.823 1.00 89.38 90 THR A N 1
ATOM 672 C CA . THR A 1 90 ? -5.296 -3.035 10.879 1.00 89.38 90 THR A CA 1
ATOM 673 C C . THR A 1 90 ? -6.157 -4.148 11.484 1.00 89.38 90 THR A C 1
ATOM 675 O O . THR A 1 90 ? -7.022 -3.872 12.320 1.00 89.38 90 THR A O 1
ATOM 678 N N . ASP A 1 91 ? -5.904 -5.402 11.105 1.00 88.88 91 ASP A N 1
ATOM 679 C CA . ASP A 1 91 ? -6.626 -6.569 11.618 1.00 88.88 91 ASP A CA 1
ATOM 680 C C . ASP A 1 91 ? -6.361 -6.769 13.119 1.00 88.88 91 ASP A C 1
ATOM 682 O O . ASP A 1 91 ? -7.305 -6.959 13.893 1.00 88.88 91 ASP A O 1
ATOM 686 N N . ARG A 1 92 ? -5.103 -6.616 13.558 1.00 88.38 92 ARG A N 1
ATOM 687 C CA . ARG A 1 92 ? -4.734 -6.663 14.983 1.00 88.38 92 ARG A CA 1
ATOM 688 C C . ARG A 1 92 ? -5.389 -5.542 15.793 1.00 88.38 92 ARG A C 1
ATOM 690 O O . ARG A 1 92 ? -5.847 -5.788 16.905 1.00 88.38 92 ARG A O 1
ATOM 697 N N . LEU A 1 93 ? -5.481 -4.324 15.249 1.00 86.38 93 LEU A N 1
ATOM 698 C CA . LEU A 1 93 ? -6.186 -3.218 15.914 1.00 86.38 93 LEU A CA 1
ATOM 699 C C . LEU A 1 93 ? -7.688 -3.505 16.046 1.00 86.38 93 LEU A C 1
ATOM 701 O O . LEU A 1 93 ? -8.280 -3.209 17.083 1.00 86.38 93 LEU A O 1
ATOM 705 N N . ALA A 1 94 ? -8.304 -4.116 15.030 1.00 84.19 94 ALA A N 1
ATOM 706 C CA . ALA A 1 94 ? -9.705 -4.528 15.094 1.00 84.19 94 ALA A CA 1
ATOM 707 C C . ALA A 1 94 ? -9.938 -5.604 16.167 1.00 84.19 94 ALA A C 1
ATOM 709 O O . ALA A 1 94 ? -10.939 -5.565 16.882 1.00 84.19 94 ALA A O 1
ATOM 710 N N . GLU A 1 95 ? -9.026 -6.569 16.279 1.00 86.50 95 GLU A N 1
ATOM 711 C CA . GLU A 1 95 ? -9.072 -7.605 17.309 1.00 86.50 95 GLU A CA 1
ATOM 712 C C . GLU A 1 95 ? -8.898 -7.023 18.715 1.00 86.50 95 GLU A C 1
ATOM 714 O O . GLU A 1 95 ? -9.724 -7.288 19.588 1.00 86.50 95 GLU A O 1
ATOM 719 N N . ALA A 1 96 ? -7.905 -6.152 18.910 1.00 82.75 96 ALA A N 1
ATOM 720 C CA . ALA A 1 96 ? -7.686 -5.462 20.177 1.00 82.75 96 ALA A CA 1
ATOM 721 C C . ALA A 1 96 ? -8.919 -4.652 20.609 1.00 82.75 96 ALA A C 1
ATOM 723 O O . ALA A 1 96 ? -9.378 -4.793 21.741 1.00 82.75 96 ALA A O 1
ATOM 724 N N . ALA A 1 97 ? -9.512 -3.869 19.699 1.00 79.50 97 ALA A N 1
ATOM 725 C CA . ALA A 1 97 ? -10.716 -3.089 19.987 1.00 79.50 97 ALA A CA 1
ATOM 726 C C . ALA A 1 97 ? -11.900 -3.971 20.432 1.00 79.50 97 ALA A C 1
ATOM 728 O O . ALA A 1 97 ? -12.619 -3.608 21.363 1.00 79.50 97 ALA A O 1
ATOM 729 N N . ARG A 1 98 ? -12.080 -5.157 19.825 1.00 81.00 98 ARG A N 1
ATOM 730 C CA . ARG A 1 98 ? -13.107 -6.126 20.254 1.00 81.00 98 ARG A CA 1
ATOM 731 C C . ARG A 1 98 ? -12.849 -6.634 21.670 1.00 81.00 98 ARG A C 1
ATOM 733 O O . ARG A 1 98 ? -13.775 -6.660 22.474 1.00 81.00 98 ARG A O 1
ATOM 740 N N . HIS A 1 99 ? -11.613 -7.024 21.983 1.00 79.75 99 HIS A N 1
ATOM 741 C CA . HIS A 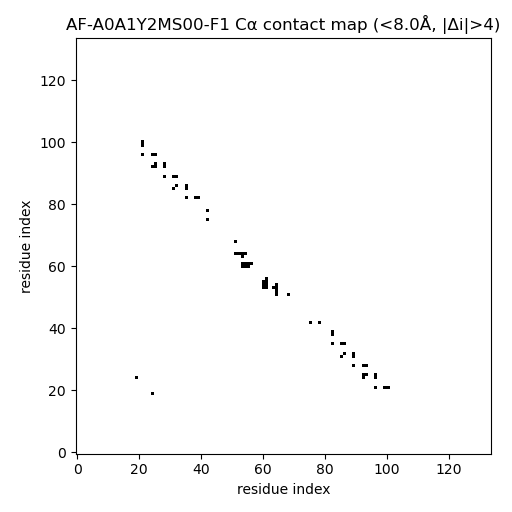1 99 ? -11.261 -7.511 23.320 1.00 79.75 99 HIS A CA 1
ATOM 742 C C . HIS A 1 99 ? -11.475 -6.455 24.402 1.00 79.75 99 HIS A C 1
ATOM 744 O O . HIS A 1 99 ? -11.982 -6.786 25.475 1.00 79.75 99 HIS A O 1
ATOM 750 N N . TYR A 1 100 ? -11.152 -5.193 24.117 1.00 74.62 100 TYR A N 1
ATOM 751 C CA . TYR A 1 100 ? -11.432 -4.100 25.042 1.00 74.62 100 TYR A CA 1
ATOM 752 C C . TYR A 1 100 ? -12.934 -3.887 25.254 1.00 74.62 100 TYR A C 1
ATOM 754 O O . TYR A 1 100 ? -13.357 -3.831 26.406 1.00 74.62 100 TYR A O 1
ATOM 762 N N . GLY A 1 101 ? -13.743 -3.872 24.186 1.00 69.81 101 GLY A N 1
ATOM 763 C CA . GLY A 1 101 ? -15.206 -3.772 24.296 1.00 69.81 101 GLY A CA 1
ATOM 764 C C . GLY A 1 101 ? -15.795 -4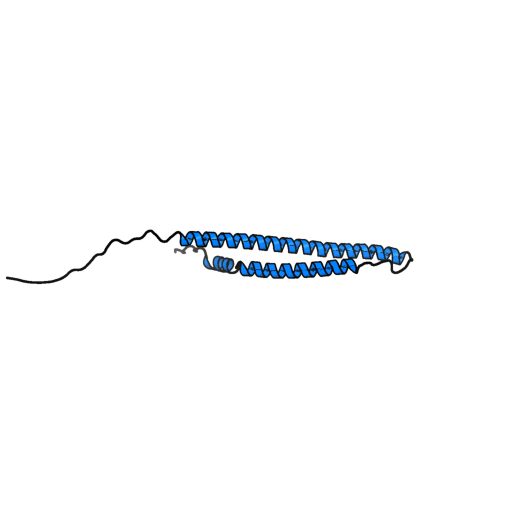.857 25.204 1.00 69.81 101 GLY A C 1
ATOM 765 O O . GLY A 1 101 ? -16.370 -4.552 26.246 1.00 69.81 101 GLY A O 1
ATOM 766 N N . PHE A 1 102 ? -15.506 -6.132 24.910 1.00 63.69 102 PHE A N 1
ATOM 767 C CA . PHE A 1 102 ? -15.969 -7.249 25.744 1.00 63.69 102 PHE A CA 1
ATOM 768 C C . PHE A 1 102 ? -15.545 -7.126 27.214 1.00 63.69 102 PHE A C 1
ATOM 770 O O . PHE A 1 102 ? -16.326 -7.456 28.109 1.00 63.69 102 PHE A O 1
ATOM 777 N N . THR A 1 103 ? -14.326 -6.647 27.469 1.00 66.12 103 THR A N 1
ATOM 778 C CA . THR A 1 103 ? -13.805 -6.461 28.831 1.00 66.12 103 THR A CA 1
ATOM 779 C C . THR A 1 103 ? -14.562 -5.351 29.566 1.00 66.12 103 THR A C 1
ATOM 781 O O . THR A 1 103 ? -14.929 -5.519 30.730 1.00 66.12 103 THR A O 1
ATOM 784 N N . GLU A 1 104 ? -14.865 -4.239 28.894 1.00 64.44 104 GLU A N 1
ATOM 785 C CA . GLU A 1 104 ? -15.681 -3.166 29.466 1.00 64.44 104 GLU A CA 1
ATOM 786 C C . GLU A 1 104 ? -17.119 -3.604 29.761 1.00 64.44 104 GLU A C 1
ATOM 788 O O . GLU A 1 104 ? -17.652 -3.281 30.826 1.00 64.44 104 GLU A O 1
ATOM 793 N N . GLU A 1 105 ? -17.756 -4.350 28.854 1.00 61.75 105 GLU A N 1
ATOM 794 C CA . GLU A 1 105 ? -19.098 -4.895 29.081 1.00 61.75 105 GLU A CA 1
ATOM 795 C C . GLU A 1 105 ? -19.131 -5.839 30.298 1.00 61.75 105 GLU A C 1
ATOM 797 O O . GLU A 1 105 ? -20.036 -5.746 31.133 1.00 61.75 105 GLU A O 1
ATOM 802 N N . GLN A 1 106 ? -18.125 -6.707 30.450 1.00 58.25 106 GLN A N 1
ATOM 803 C CA . GLN A 1 106 ? -17.996 -7.615 31.598 1.00 58.25 106 GLN A CA 1
ATOM 804 C C . GLN A 1 106 ? -17.777 -6.870 32.924 1.00 58.25 106 GLN A C 1
ATOM 806 O O . GLN A 1 106 ? -18.358 -7.239 33.953 1.00 58.25 106 GLN A O 1
ATOM 811 N N . LEU A 1 107 ? -16.984 -5.795 32.911 1.00 53.34 107 LEU A N 1
ATOM 812 C CA . LEU A 1 107 ? -16.787 -4.934 34.078 1.00 53.34 107 LEU A CA 1
ATOM 813 C C . LEU A 1 107 ? -18.092 -4.220 34.463 1.00 53.34 107 LEU A C 1
ATOM 815 O O . LEU A 1 107 ? -18.497 -4.287 35.624 1.00 53.34 107 LEU A O 1
ATOM 819 N N . LYS A 1 108 ? -18.810 -3.619 33.502 1.00 66.25 108 LYS A N 1
ATOM 820 C CA . LYS A 1 108 ? -20.121 -2.974 33.741 1.00 66.25 108 LYS A CA 1
ATOM 821 C C . LYS A 1 108 ? -21.148 -3.959 34.325 1.00 66.25 108 LYS A C 1
ATOM 823 O O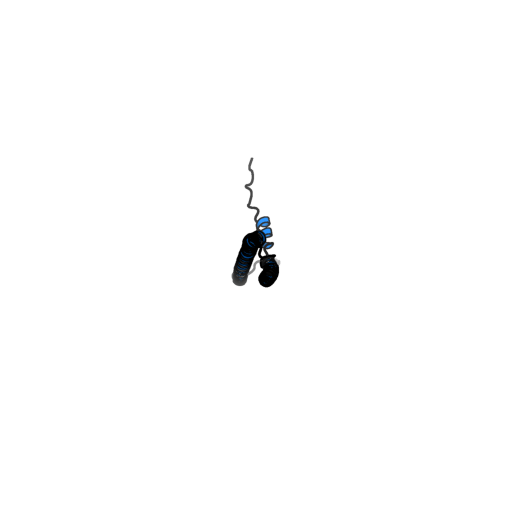 . LYS A 1 108 ? -21.881 -3.615 35.258 1.00 66.25 108 LYS A O 1
ATOM 828 N N . GLY A 1 109 ? -21.168 -5.202 33.836 1.00 59.88 109 GLY A N 1
ATOM 829 C CA . GLY A 1 109 ? -21.999 -6.281 34.386 1.00 59.88 109 GLY A CA 1
ATOM 830 C C . GLY A 1 109 ? -21.636 -6.664 35.828 1.00 59.88 109 GLY A C 1
ATOM 831 O O . GLY A 1 109 ? -22.518 -6.908 36.648 1.00 59.88 109 GLY A O 1
ATOM 832 N N . SER A 1 110 ? -20.349 -6.637 36.179 1.00 56.62 110 SER A N 1
ATOM 833 C CA . SER A 1 110 ? -19.882 -6.961 37.537 1.00 56.62 110 SER A CA 1
ATOM 834 C C . SER A 1 110 ? -20.224 -5.868 38.560 1.00 56.62 110 SER A C 1
ATOM 836 O O . SER A 1 110 ? -20.619 -6.181 39.683 1.00 56.62 110 SER A O 1
ATOM 838 N N . PHE A 1 111 ? -20.150 -4.588 38.175 1.00 59.09 111 PHE A N 1
ATOM 839 C CA . PHE A 1 111 ? -20.526 -3.468 39.053 1.00 59.09 111 PHE A CA 1
ATOM 840 C C . PHE A 1 111 ? -22.042 -3.333 39.250 1.00 59.09 111 PHE A C 1
ATOM 842 O O . PHE A 1 111 ? -22.490 -2.977 40.337 1.00 59.09 111 PHE A O 1
ATOM 849 N N . SER A 1 112 ? -22.849 -3.659 38.235 1.00 57.44 112 SER A N 1
ATOM 850 C CA . SER A 1 112 ? -24.317 -3.647 38.352 1.00 57.44 112 SER A CA 1
ATOM 851 C C . SER A 1 112 ? -24.875 -4.808 39.183 1.00 57.44 112 SER A C 1
ATOM 853 O O . SER A 1 112 ? -25.984 -4.703 39.703 1.00 57.44 112 SER A O 1
ATOM 855 N N . SER A 1 113 ? -24.094 -5.875 39.385 1.00 56.88 113 SER A N 1
ATOM 856 C CA . SER A 1 113 ? -24.484 -7.021 40.212 1.00 56.88 113 SER A CA 1
ATOM 857 C C . SER A 1 113 ? -24.149 -6.866 41.708 1.00 56.88 113 SER A C 1
ATOM 859 O O . SER A 1 113 ? -24.384 -7.801 42.472 1.00 56.88 113 SER A O 1
ATOM 861 N N . SER A 1 114 ? -23.629 -5.710 42.147 1.00 52.66 114 SER A N 1
ATOM 862 C CA . SER A 1 114 ? -23.430 -5.386 43.571 1.00 52.66 114 SER A CA 1
ATOM 863 C C . SER A 1 114 ? -24.205 -4.138 44.015 1.00 52.66 114 SER A C 1
ATOM 865 O O . SER A 1 114 ? -23.615 -3.087 44.260 1.00 52.66 114 SER A O 1
ATOM 867 N N . PRO A 1 115 ? -25.534 -4.250 44.181 1.00 55.41 115 PRO A N 1
ATOM 868 C CA . PRO A 1 115 ? -26.198 -3.473 45.221 1.00 55.41 115 PRO A CA 1
ATOM 869 C C . PRO A 1 115 ? -27.260 -4.300 45.964 1.00 55.41 115 PRO A C 1
ATOM 871 O O . PRO A 1 115 ? -28.451 -4.119 45.743 1.00 55.41 115 PRO A O 1
ATOM 874 N N . SER A 1 116 ? -26.852 -5.181 46.884 1.00 49.69 116 SER A N 1
ATOM 875 C CA . SER A 1 116 ? -27.755 -5.671 47.943 1.00 49.69 116 SER A CA 1
ATOM 876 C C . SER A 1 116 ? -27.024 -6.491 49.009 1.00 49.69 116 SER A C 1
ATOM 878 O O . SER A 1 116 ? -27.076 -7.718 48.995 1.00 49.69 116 SER A O 1
ATOM 880 N N . SER A 1 117 ? -26.363 -5.818 49.956 1.00 50.69 117 SER A N 1
ATOM 881 C CA . SER A 1 117 ? -26.189 -6.360 51.314 1.00 50.69 117 SER A CA 1
ATOM 882 C C . SER A 1 117 ? -25.777 -5.276 52.310 1.00 50.69 117 SER A C 1
ATOM 884 O O . SER A 1 117 ? -24.671 -5.282 52.823 1.00 50.69 117 SER A O 1
ATOM 886 N N . THR A 1 118 ? -26.677 -4.330 52.580 1.00 48.34 118 THR A N 1
ATOM 887 C CA . THR A 1 118 ? -26.747 -3.610 53.867 1.00 48.34 118 THR A CA 1
ATOM 888 C C . THR A 1 118 ? -28.152 -3.025 54.028 1.00 48.34 118 THR A C 1
ATOM 890 O O . THR A 1 118 ? -28.384 -1.824 53.905 1.00 48.34 118 THR A O 1
ATOM 893 N N . ARG A 1 119 ? -29.139 -3.893 54.296 1.00 43.22 119 ARG A N 1
ATOM 894 C CA . ARG A 1 119 ? -30.406 -3.433 54.872 1.00 43.22 119 ARG A CA 1
ATOM 895 C C . ARG A 1 119 ? -30.209 -3.272 56.377 1.00 43.22 119 ARG A C 1
ATOM 897 O O . ARG A 1 119 ? -29.965 -4.232 57.094 1.00 43.22 119 ARG A O 1
ATOM 904 N N . SER A 1 120 ? -30.289 -2.014 56.773 1.00 47.41 120 SER A N 1
ATOM 905 C CA . SER A 1 120 ? -30.323 -1.464 58.119 1.00 47.41 120 SER A CA 1
ATOM 906 C C . SER A 1 120 ? -31.476 -2.021 58.973 1.00 47.41 120 SER A C 1
ATOM 908 O O . SER A 1 120 ? -32.620 -2.001 58.524 1.00 47.41 120 SER A O 1
ATOM 910 N N . GLU A 1 121 ? -31.187 -2.384 60.225 1.00 42.12 121 GLU A N 1
ATOM 911 C CA . GLU A 1 121 ? -32.110 -2.362 61.376 1.00 42.12 121 GLU A CA 1
ATOM 912 C C . GLU A 1 121 ? -31.330 -1.708 62.540 1.00 42.12 121 GLU A C 1
ATOM 914 O O . GLU A 1 121 ? -30.300 -2.223 62.958 1.00 42.12 121 GLU A O 1
ATOM 919 N N . HIS A 1 122 ? -31.536 -0.416 62.823 1.00 42.47 122 HIS A N 1
ATOM 920 C CA . HIS A 1 122 ? -32.542 0.202 63.717 1.00 42.47 122 HIS A CA 1
ATOM 921 C C . HIS A 1 122 ? -31.865 0.634 65.045 1.00 42.47 122 HIS A C 1
ATOM 923 O O . HIS A 1 122 ? -31.584 -0.183 65.908 1.00 42.47 122 HIS A O 1
ATOM 929 N N . ALA A 1 123 ? -31.276 1.834 65.079 1.00 41.66 123 ALA A N 1
ATOM 930 C CA . ALA A 1 123 ? -31.820 3.056 65.700 1.00 41.66 123 ALA A CA 1
ATOM 931 C C . ALA A 1 123 ? -31.802 3.076 67.254 1.00 41.66 123 ALA A C 1
ATOM 933 O O . ALA A 1 123 ? -32.696 2.558 67.908 1.00 41.66 123 ALA A O 1
ATOM 934 N N . SER A 1 124 ? -30.800 3.770 67.804 1.00 47.25 124 SER A N 1
ATOM 935 C CA . SER A 1 124 ? -30.752 4.457 69.119 1.00 47.25 124 SER A CA 1
ATOM 936 C C . SER A 1 124 ? -30.333 5.915 68.833 1.00 47.25 124 SER A C 1
ATOM 938 O O . SER A 1 124 ? -29.737 6.098 67.763 1.00 47.25 124 SER A O 1
ATOM 940 N N . PRO A 1 125 ? -30.495 6.942 69.707 1.00 60.53 125 PRO A N 1
ATOM 941 C CA . PRO A 1 125 ? -31.045 7.027 71.080 1.00 60.53 125 PRO A CA 1
ATOM 942 C C . PRO A 1 125 ? -32.055 8.204 71.283 1.00 60.53 125 PRO A C 1
ATOM 944 O O . PRO A 1 125 ? -32.222 9.009 70.378 1.00 60.53 125 PRO A O 1
ATOM 947 N N . ASP A 1 126 ? -32.692 8.343 72.461 1.00 40.62 126 ASP A N 1
ATOM 948 C CA . ASP A 1 126 ? -32.958 9.664 73.089 1.00 40.62 126 ASP A CA 1
ATOM 949 C C . ASP A 1 126 ? -33.518 9.560 74.532 1.00 40.62 126 ASP A C 1
ATOM 951 O O . ASP A 1 126 ? -34.501 8.876 74.809 1.00 40.62 126 ASP A O 1
ATOM 955 N N . THR A 1 127 ? -32.880 10.301 75.439 1.00 49.66 127 THR A N 1
ATOM 956 C CA . THR A 1 127 ? -33.272 10.691 76.819 1.00 49.66 127 THR A CA 1
ATOM 957 C C . THR A 1 127 ? -33.184 12.235 76.808 1.00 49.66 127 THR A C 1
ATOM 959 O O . THR A 1 127 ? -32.254 12.681 76.130 1.00 49.66 127 THR A O 1
ATOM 962 N N . PRO A 1 128 ? -33.975 13.104 77.507 1.00 54.91 128 PRO A N 1
ATOM 963 C CA . PRO A 1 128 ? -34.520 12.986 78.879 1.00 54.91 128 PRO A CA 1
ATOM 964 C C . PRO A 1 128 ? -35.902 13.674 79.143 1.00 54.91 128 PRO A C 1
ATOM 966 O O . PRO A 1 128 ? -36.466 14.340 78.281 1.00 54.91 128 PRO A O 1
ATOM 969 N N . GLY A 1 129 ? -36.445 13.585 80.370 1.00 42.09 129 GLY A N 1
ATOM 970 C CA . GLY A 1 129 ? -37.618 14.373 80.802 1.00 42.09 129 GLY A CA 1
ATOM 971 C C . GLY A 1 129 ? -37.993 14.187 82.282 1.00 42.09 129 GLY A C 1
ATOM 972 O O . GLY A 1 129 ? -38.045 13.065 82.768 1.00 42.09 129 GLY A O 1
ATOM 973 N N . ALA A 1 130 ? -38.204 15.298 82.991 1.00 48.31 130 ALA A N 1
ATOM 974 C CA . ALA A 1 130 ? -38.235 15.458 84.449 1.00 48.31 130 ALA A CA 1
ATOM 975 C C . ALA A 1 130 ? -39.639 15.428 85.106 1.00 48.31 130 ALA A C 1
ATOM 977 O O . ALA A 1 130 ? -40.648 15.610 84.431 1.00 48.31 130 ALA A O 1
ATOM 978 N N . GLY A 1 131 ? -39.661 15.335 86.448 1.00 42.50 131 GLY A N 1
ATOM 979 C CA . GLY A 1 131 ? -40.795 15.629 87.352 1.00 42.50 131 GLY A CA 1
ATOM 980 C C . GLY A 1 131 ? -41.063 14.470 88.323 1.00 42.50 131 GLY A C 1
ATOM 981 O O . GLY A 1 131 ? -41.091 13.329 87.893 1.00 42.50 131 GLY A O 1
ATOM 982 N N . GLY A 1 132 ? -41.248 14.608 89.634 1.00 47.06 132 GLY A N 1
ATOM 983 C CA . GLY A 1 132 ? -41.401 15.729 90.558 1.00 47.06 132 GLY A CA 1
ATOM 984 C C . GLY A 1 132 ? -41.852 15.129 91.907 1.00 47.06 132 GLY A C 1
ATOM 985 O O . GLY A 1 132 ? -42.541 14.113 91.923 1.00 47.06 132 GLY A O 1
ATOM 986 N N . THR A 1 133 ? -41.394 15.723 93.006 1.00 39.56 133 THR A N 1
ATOM 987 C CA . THR A 1 133 ? -41.685 15.457 94.436 1.00 39.56 133 THR A CA 1
ATOM 988 C C . THR A 1 133 ? -43.191 15.494 94.784 1.00 39.56 133 THR A C 1
ATOM 990 O O . THR A 1 133 ? -43.961 15.976 93.948 1.00 39.56 133 THR A O 1
ATOM 993 N N . PRO A 1 134 ? -43.659 15.028 95.969 1.00 61.50 134 PRO A N 1
ATOM 994 C CA . PRO A 1 134 ? -43.091 15.211 97.322 1.00 61.50 134 PRO A CA 1
ATOM 995 C C . PRO A 1 134 ? -42.737 13.949 98.117 1.00 61.50 134 PRO A C 1
ATOM 997 O O . PRO A 1 134 ? -43.306 12.870 97.850 1.00 61.50 134 PRO A O 1
#

Organism: Pseudonocardia autotrophica (NCBI:txid2074)

Foldseek 3Di:
DDDDDDDDPPPVVVVVVVVVPLVVLVVVLVVLVVVLVVLVVVLVVCVVVPPDDFPDPDPVSRVVSVVVVVVVVVVSVVSVVVSVVSVVSSVVSVVVSVVVVVVVVVVVVVVVPDDDDDDDDDDDDDDDDDDDDD

InterPro domains:
  IPR000084 PE-PGRS family, N-terminal [PF00934] (52-105)

Radius of gyration: 35.19 Å; Cα contacts (8 Å, |Δi|>4): 36; chains: 1; bounding box: 64×23×129 Å

pLDDT: mean 73.78, std 19.02, range [38.88, 96.06]